Protein AF-G2E8F6-F1 (afdb_monomer_lite)

pLDDT: mean 78.53, std 18.37, range [36.53, 95.5]

Organism: NCBI:txid765913

Radius of gyration: 21.27 Å; chains: 1; bounding box: 42×50×66 Å

Sequence (101 aa):
NDSEGTREPQSAANDSDARFLDTDRRQCSDCLALEYDGQCAAARRRELPQHAPWFAPDPETPRRCIGYRPGPDDPDQRLGRERWPNLYRRLSSLTEMEAPR

Structure (mmCIF, N/CA/C/O backbone):
data_AF-G2E8F6-F1
#
_entry.id   AF-G2E8F6-F1
#
loop_
_atom_site.group_PDB
_atom_site.id
_atom_site.type_symbol
_atom_site.label_atom_id
_atom_site.label_alt_id
_atom_site.label_comp_id
_atom_site.label_asym_id
_atom_site.label_entity_id
_atom_site.label_seq_id
_atom_site.pdbx_PDB_ins_code
_atom_site.Cartn_x
_atom_site.Cartn_y
_atom_site.Cartn_z
_atom_site.occupancy
_atom_site.B_iso_or_equiv
_atom_site.auth_seq_id
_atom_site.auth_comp_id
_atom_site.auth_asym_id
_atom_site.auth_atom_id
_atom_site.pdbx_PDB_model_num
ATOM 1 N N . ASN A 1 1 ? 6.904 -38.166 53.388 1.00 40.94 1 ASN A N 1
ATOM 2 C CA . ASN A 1 1 ? 6.513 -39.223 52.440 1.00 40.94 1 ASN A CA 1
ATOM 3 C C . ASN A 1 1 ? 5.029 -39.125 52.198 1.00 40.94 1 ASN A C 1
ATOM 5 O O . ASN A 1 1 ? 4.304 -39.165 53.180 1.00 40.94 1 ASN A O 1
ATOM 9 N N . ASP A 1 2 ? 4.468 -38.990 51.009 1.00 36.53 2 ASP A N 1
ATOM 10 C CA . ASP A 1 2 ? 4.908 -38.813 49.614 1.00 36.53 2 ASP A CA 1
ATOM 11 C C . ASP A 1 2 ? 3.568 -38.544 48.868 1.00 36.53 2 ASP A C 1
ATOM 13 O O . ASP A 1 2 ? 2.544 -39.078 49.293 1.00 36.53 2 ASP A O 1
ATOM 17 N N . SER A 1 3 ? 3.448 -37.526 48.003 1.00 50.06 3 SER A N 1
ATOM 18 C CA . SER A 1 3 ? 3.375 -37.673 46.524 1.00 50.06 3 SER A CA 1
ATOM 19 C C . SER A 1 3 ? 2.193 -38.579 46.093 1.00 50.06 3 SER A C 1
ATOM 21 O O . SER A 1 3 ? 2.161 -39.738 46.473 1.00 50.06 3 SER A O 1
ATOM 23 N N . GLU A 1 4 ? 1.146 -38.185 45.353 1.00 49.47 4 GLU A N 1
ATOM 24 C CA . GLU A 1 4 ? 1.089 -37.544 44.025 1.00 49.47 4 GLU A CA 1
ATOM 25 C C . GLU A 1 4 ? -0.417 -37.376 43.651 1.00 49.47 4 GLU A C 1
ATOM 27 O O . GLU A 1 4 ? -1.235 -38.204 44.037 1.00 49.47 4 GLU A O 1
ATOM 32 N N . GLY A 1 5 ? -0.879 -36.256 43.074 1.00 47.34 5 GLY A N 1
ATOM 33 C CA . GLY A 1 5 ? -1.174 -36.134 41.630 1.00 47.34 5 GLY A CA 1
ATOM 34 C C . GLY A 1 5 ? -2.527 -36.763 41.231 1.00 47.34 5 GLY A C 1
ATOM 35 O O . GLY A 1 5 ? -2.686 -37.970 41.255 1.00 47.34 5 GLY A O 1
ATOM 36 N N . THR A 1 6 ? -3.547 -36.039 40.761 1.00 46.91 6 THR A N 1
ATOM 37 C CA . THR A 1 6 ? -3.524 -35.412 39.431 1.00 46.91 6 THR A CA 1
ATOM 38 C C . THR A 1 6 ? -4.740 -34.496 39.232 1.00 46.91 6 THR A C 1
ATOM 40 O O . THR A 1 6 ? -5.877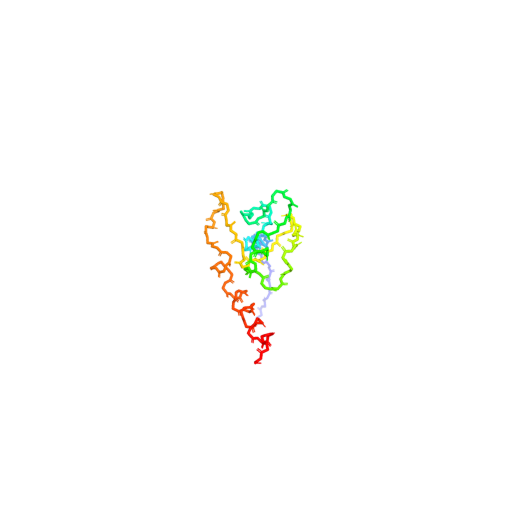 -34.948 39.176 1.00 46.91 6 THR A O 1
ATOM 43 N N . ARG A 1 7 ? -4.421 -33.201 39.132 1.00 50.59 7 ARG A N 1
ATOM 44 C CA . ARG A 1 7 ? -4.913 -32.158 38.213 1.00 50.59 7 ARG A CA 1
ATOM 45 C C . ARG A 1 7 ? -6.392 -32.165 37.792 1.00 50.59 7 ARG A C 1
ATOM 47 O O . ARG A 1 7 ? -6.843 -32.974 36.990 1.00 50.59 7 ARG A O 1
ATOM 54 N N . GLU A 1 8 ? -7.048 -31.112 38.271 1.00 47.19 8 GLU A N 1
ATOM 55 C CA . GLU A 1 8 ? -8.231 -30.426 37.747 1.00 47.19 8 GLU A CA 1
ATOM 56 C C . GLU A 1 8 ? -8.322 -30.433 36.208 1.00 47.19 8 GLU A C 1
ATOM 58 O O . GLU A 1 8 ? -7.284 -30.407 35.537 1.00 47.19 8 GLU A O 1
ATOM 63 N N . PRO A 1 9 ? -9.537 -30.409 35.624 1.00 45.66 9 PRO A N 1
ATOM 64 C CA . PRO A 1 9 ? -9.699 -30.255 34.186 1.00 45.66 9 PRO A CA 1
ATOM 65 C C . PRO A 1 9 ? -9.151 -28.883 33.787 1.00 45.66 9 PRO A C 1
ATOM 67 O O . PRO A 1 9 ? -9.811 -27.856 33.955 1.00 45.66 9 PRO A O 1
ATOM 70 N N . GLN A 1 10 ? -7.914 -28.865 33.287 1.00 49.22 10 GLN A N 1
ATOM 71 C CA . GLN A 1 10 ? -7.284 -27.687 32.707 1.00 49.22 10 GLN A CA 1
ATOM 72 C C . GLN A 1 10 ? -8.098 -27.290 31.480 1.00 49.22 10 GLN A C 1
ATOM 74 O O . GLN A 1 10 ? -7.921 -27.786 30.369 1.00 49.22 10 GLN A O 1
ATOM 79 N N . SER A 1 11 ? -9.066 -26.428 31.752 1.00 49.12 11 SER A N 1
ATOM 80 C CA . SER A 1 11 ? -9.982 -25.820 30.815 1.00 49.12 11 SER A CA 1
ATOM 81 C C . SER A 1 11 ? -9.161 -25.059 29.784 1.00 49.12 11 SER A C 1
ATOM 83 O O . SER A 1 11 ? -8.635 -24.000 30.095 1.00 49.12 11 SER A O 1
ATOM 85 N N . ALA A 1 12 ? -8.989 -25.668 28.608 1.00 51.25 12 ALA A N 1
ATOM 86 C CA . ALA A 1 12 ? -8.875 -25.079 27.270 1.00 51.25 12 ALA A CA 1
ATOM 87 C C . ALA A 1 12 ? -8.353 -23.629 27.144 1.00 51.25 12 ALA A C 1
ATOM 89 O O . ALA A 1 12 ? -8.851 -22.859 26.328 1.00 51.25 12 ALA A O 1
ATOM 90 N N . ALA A 1 13 ? -7.314 -23.246 27.880 1.00 50.34 13 ALA A N 1
ATOM 91 C CA . ALA A 1 13 ? -6.641 -21.961 27.718 1.00 50.34 13 ALA A CA 1
ATOM 92 C C . ALA A 1 13 ? -5.642 -22.007 26.545 1.00 50.34 13 ALA A C 1
ATOM 94 O O . ALA A 1 13 ? -4.534 -21.508 26.668 1.00 50.34 13 ALA A O 1
ATOM 95 N N . ASN A 1 14 ? -5.993 -22.662 25.431 1.00 55.91 14 ASN A N 1
ATOM 96 C CA . ASN A 1 14 ? -5.071 -22.921 24.319 1.00 55.91 14 ASN A CA 1
ATOM 97 C C . ASN A 1 14 ? -5.771 -22.821 22.952 1.00 55.91 14 ASN A C 1
ATOM 99 O O . ASN A 1 14 ? -5.843 -23.801 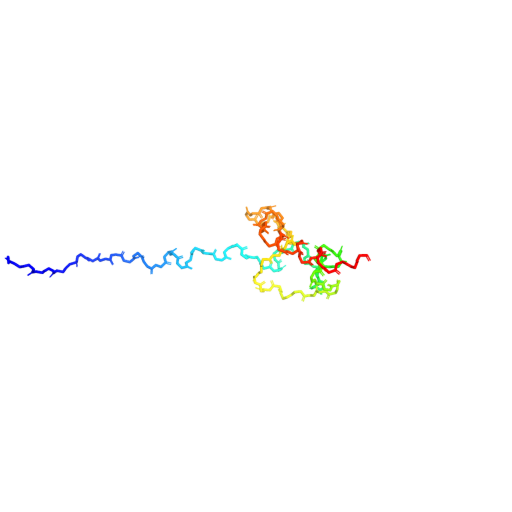22.218 1.00 55.91 14 ASN A O 1
ATOM 103 N N . ASP A 1 15 ? -6.290 -21.636 22.619 1.00 48.94 15 ASP A N 1
ATOM 104 C CA . ASP A 1 15 ? -6.737 -21.299 21.248 1.00 48.94 15 ASP A CA 1
ATOM 105 C C . ASP A 1 15 ? -6.817 -19.776 20.998 1.00 48.94 15 ASP A C 1
ATOM 107 O O . ASP A 1 15 ? -6.658 -19.300 19.875 1.00 48.94 15 ASP A O 1
ATOM 111 N N . SER A 1 16 ? -7.001 -18.979 22.054 1.00 53.66 16 SER A N 1
ATOM 112 C CA . SER A 1 16 ? -7.172 -17.523 21.942 1.00 53.66 16 SER A CA 1
ATOM 113 C C . SER A 1 16 ? -5.873 -16.740 21.717 1.00 53.66 16 SER A C 1
ATOM 115 O O . SER A 1 16 ? -5.945 -15.572 21.349 1.00 53.66 16 SER A O 1
ATOM 117 N N . ASP A 1 17 ? -4.702 -17.361 21.912 1.00 46.25 17 ASP A N 1
ATOM 118 C CA . ASP A 1 17 ? -3.402 -16.671 21.858 1.00 46.25 17 ASP A CA 1
ATOM 119 C C . ASP A 1 17 ? -2.714 -16.750 20.479 1.00 46.25 17 ASP A C 1
ATOM 121 O O . ASP A 1 17 ? -2.136 -15.781 19.994 1.00 46.25 17 ASP A O 1
ATOM 125 N N . ALA A 1 18 ? -2.889 -17.862 19.754 1.00 46.78 18 ALA A N 1
ATOM 126 C CA . ALA A 1 18 ? -2.403 -18.003 18.373 1.00 46.78 18 ALA A CA 1
ATOM 127 C C . ALA A 1 18 ? -3.161 -17.096 17.385 1.00 46.78 18 ALA A C 1
ATOM 129 O O . ALA A 1 18 ? -2.668 -16.767 16.305 1.00 46.78 18 ALA A O 1
ATOM 130 N N . ARG A 1 19 ? -4.362 -16.665 17.786 1.00 45.81 19 ARG A N 1
ATOM 131 C CA . ARG A 1 19 ? -5.136 -15.610 17.146 1.00 45.81 19 ARG A CA 1
ATOM 132 C C . ARG A 1 19 ? -4.967 -14.269 17.855 1.00 45.81 19 ARG A C 1
ATOM 134 O O . ARG A 1 19 ? -5.865 -13.464 17.712 1.00 45.81 19 ARG A O 1
ATOM 141 N N . PHE A 1 20 ? -3.836 -13.929 18.485 1.00 46.88 20 PHE A N 1
ATOM 142 C CA . PHE A 1 20 ? -3.383 -12.520 18.572 1.00 46.88 20 PHE A CA 1
ATOM 143 C C . PHE A 1 20 ? -2.815 -12.051 17.229 1.00 46.88 20 PHE A C 1
ATOM 145 O O . PHE A 1 20 ? -1.710 -11.535 17.097 1.00 46.88 20 PHE A O 1
ATOM 152 N N . LEU A 1 21 ? -3.662 -12.312 16.239 1.00 52.19 21 LEU A N 1
ATOM 153 C CA . LEU A 1 21 ? -3.883 -11.657 14.986 1.00 52.19 21 LEU A CA 1
ATOM 154 C C . LEU A 1 21 ? -2.666 -10.938 14.431 1.00 52.19 21 LEU A C 1
ATOM 156 O O . LEU A 1 21 ? -2.331 -9.804 14.758 1.00 52.19 21 LEU A O 1
ATOM 160 N N . ASP A 1 22 ? -2.187 -11.524 13.360 1.00 56.25 22 ASP A N 1
ATOM 161 C CA . ASP A 1 22 ? -1.657 -10.812 12.221 1.00 56.25 22 ASP A CA 1
ATOM 162 C C . ASP A 1 22 ? -2.642 -9.763 11.601 1.00 56.25 22 ASP A C 1
ATOM 164 O O . ASP A 1 22 ? -2.552 -9.399 10.433 1.00 56.25 22 ASP A O 1
ATOM 168 N N . THR A 1 23 ? -3.568 -9.192 12.384 1.00 64.81 23 THR A N 1
ATOM 169 C CA . THR A 1 23 ? -4.353 -7.992 12.047 1.00 64.81 23 THR A CA 1
ATOM 170 C C . THR A 1 23 ? -3.470 -6.798 11.756 1.00 64.81 23 THR A C 1
ATOM 172 O O . THR A 1 23 ? -3.937 -5.807 11.196 1.00 64.81 23 THR A O 1
ATOM 175 N N . ASP A 1 24 ? -2.203 -6.844 12.150 1.00 80.38 24 ASP A N 1
ATOM 176 C CA . ASP A 1 24 ? -1.262 -5.808 11.793 1.00 80.38 24 ASP A CA 1
ATOM 177 C C . ASP A 1 24 ? -0.939 -5.819 10.292 1.00 80.38 24 ASP A C 1
ATOM 179 O O . ASP A 1 24 ? -0.567 -4.774 9.788 1.00 80.38 24 ASP A O 1
ATOM 183 N N . ARG A 1 25 ? -1.137 -6.906 9.530 1.00 87.94 25 ARG A N 1
ATOM 184 C CA . ARG A 1 25 ? -1.045 -6.871 8.056 1.00 87.94 25 ARG A CA 1
ATOM 185 C C . ARG A 1 25 ? -2.363 -6.394 7.426 1.00 87.94 25 ARG A C 1
ATOM 187 O O . ARG A 1 25 ? -3.439 -6.543 8.001 1.00 87.94 25 ARG A O 1
ATOM 194 N N . ARG A 1 26 ? -2.273 -5.780 6.243 1.00 89.50 26 ARG A N 1
ATOM 195 C CA . ARG A 1 26 ? -3.426 -5.330 5.444 1.00 89.50 26 ARG A CA 1
ATOM 196 C C . ARG A 1 26 ? -3.308 -5.829 4.018 1.00 89.50 26 ARG A C 1
ATOM 198 O O . ARG A 1 26 ? -2.194 -5.924 3.497 1.00 89.50 26 ARG A O 1
ATOM 205 N N . GLN A 1 27 ? -4.441 -6.174 3.421 1.00 91.31 27 GLN A N 1
ATOM 206 C CA . GLN A 1 27 ? -4.492 -6.582 2.025 1.00 91.31 27 GLN A CA 1
ATOM 207 C C . GLN A 1 27 ? -4.311 -5.356 1.133 1.00 91.31 27 GLN A C 1
ATOM 209 O O . GLN A 1 27 ? -4.630 -4.226 1.517 1.00 91.31 27 GLN A O 1
ATOM 214 N N . CYS A 1 28 ? -3.755 -5.561 -0.058 1.00 92.12 28 CYS A N 1
ATOM 215 C CA . CYS A 1 28 ? -3.629 -4.471 -1.016 1.00 92.12 28 CYS A CA 1
ATOM 216 C C . CYS A 1 28 ? -4.995 -4.076 -1.590 1.00 92.12 28 CYS A C 1
ATOM 218 O O . CYS A 1 28 ? -5.159 -2.907 -1.926 1.00 92.12 28 CYS A O 1
ATOM 220 N N . SER A 1 29 ? -5.974 -4.987 -1.612 1.00 91.44 29 SER A N 1
ATOM 221 C CA . SER A 1 29 ? -7.376 -4.697 -1.947 1.00 91.44 29 SER A CA 1
ATOM 222 C C . SER A 1 29 ? -8.014 -3.628 -1.055 1.00 91.44 29 SER A C 1
ATOM 224 O O . SER A 1 29 ? -8.827 -2.846 -1.536 1.00 91.44 29 SER A O 1
ATOM 226 N N . ASP A 1 30 ? -7.619 -3.560 0.219 1.00 90.19 30 ASP A N 1
ATOM 227 C CA . ASP A 1 30 ? -8.170 -2.613 1.202 1.00 90.19 30 ASP A CA 1
ATOM 228 C C . ASP A 1 30 ? -7.464 -1.244 1.157 1.00 90.19 30 ASP A C 1
ATOM 230 O O . ASP A 1 30 ? -7.830 -0.298 1.859 1.00 90.19 30 ASP A O 1
ATOM 234 N N . CYS A 1 31 ? -6.410 -1.127 0.344 1.00 93.25 31 CYS A N 1
ATOM 235 C CA . CYS A 1 31 ? -5.571 0.056 0.263 1.00 93.25 31 CYS A CA 1
ATOM 236 C C . CYS A 1 31 ? -6.098 1.038 -0.787 1.00 93.25 31 CYS A C 1
ATOM 238 O O . CYS A 1 31 ? -6.104 0.737 -1.978 1.00 93.25 31 CYS A O 1
ATOM 240 N N . LEU A 1 32 ? -6.366 2.285 -0.394 1.00 94.00 32 LEU A N 1
ATOM 241 C CA . LEU A 1 32 ? -6.744 3.356 -1.332 1.00 94.00 32 LEU A CA 1
ATOM 242 C C . LEU A 1 32 ? -5.618 3.778 -2.293 1.00 94.00 32 LEU A C 1
ATOM 244 O O . LEU A 1 32 ? -5.822 4.628 -3.158 1.00 94.00 32 LEU A O 1
ATOM 248 N N . ALA A 1 33 ? -4.404 3.250 -2.117 1.00 93.19 33 ALA A N 1
ATOM 249 C CA . ALA A 1 33 ? -3.309 3.441 -3.063 1.00 93.19 33 ALA A CA 1
ATOM 250 C C . ALA A 1 33 ? -3.238 2.338 -4.133 1.00 93.19 33 ALA A C 1
ATOM 252 O O . ALA A 1 33 ? -2.378 2.437 -5.008 1.00 93.19 33 ALA A O 1
ATOM 253 N N . LEU A 1 34 ? -4.073 1.295 -4.059 1.00 94.00 34 LEU A N 1
ATOM 254 C CA . LEU A 1 34 ? -4.241 0.337 -5.148 1.00 94.00 34 LEU A CA 1
ATOM 255 C C . LEU A 1 34 ? -5.166 0.948 -6.201 1.00 94.00 34 LEU A C 1
ATOM 257 O O . LEU A 1 34 ? -6.275 1.382 -5.895 1.00 94.00 34 LEU A O 1
ATOM 261 N N . GLU A 1 35 ? -4.696 1.010 -7.438 1.00 93.06 35 GLU A N 1
ATOM 262 C CA . GLU A 1 35 ? -5.486 1.512 -8.554 1.00 93.06 35 GLU A CA 1
ATOM 263 C C . GLU A 1 35 ? -6.255 0.390 -9.252 1.00 93.06 35 GLU A C 1
ATOM 265 O O . GLU A 1 35 ? -5.965 -0.794 -9.089 1.00 93.06 35 GLU A O 1
ATOM 270 N N . TYR A 1 36 ? -7.255 0.775 -10.048 1.00 90.44 36 TYR A N 1
ATOM 271 C CA . TYR A 1 36 ? -8.123 -0.166 -10.762 1.00 90.44 36 TYR A CA 1
ATOM 272 C C . TYR A 1 36 ? -7.362 -1.077 -11.741 1.00 90.44 36 TYR A C 1
ATOM 274 O O . TYR A 1 36 ? -7.792 -2.191 -12.019 1.00 90.44 36 TYR A O 1
ATOM 282 N N . ASP A 1 37 ? -6.217 -0.620 -12.247 1.00 91.69 37 ASP A N 1
ATOM 283 C CA . ASP A 1 37 ? -5.321 -1.384 -13.120 1.00 91.69 37 ASP A CA 1
ATOM 284 C C . ASP A 1 37 ? -4.389 -2.347 -12.353 1.00 91.69 37 ASP A C 1
ATOM 286 O O . ASP A 1 37 ? -3.527 -2.987 -12.957 1.00 91.69 37 ASP A O 1
ATOM 290 N N . GLY A 1 38 ? -4.544 -2.448 -11.028 1.00 91.69 38 GLY A N 1
ATOM 291 C CA . GLY A 1 38 ? -3.730 -3.282 -10.147 1.00 91.69 38 GLY A CA 1
ATOM 292 C C . GLY A 1 38 ? -2.380 -2.667 -9.773 1.00 91.69 38 GLY A C 1
ATOM 293 O O . GLY A 1 38 ? -1.617 -3.287 -9.031 1.00 91.69 38 GLY A O 1
ATOM 294 N N . GLN A 1 39 ? -2.057 -1.461 -10.249 1.00 94.62 39 GLN A N 1
ATOM 295 C CA . GLN A 1 39 ? -0.798 -0.800 -9.917 1.00 94.62 39 GLN A CA 1
ATOM 296 C C . GLN A 1 39 ? -0.884 -0.066 -8.578 1.00 94.62 39 GLN A C 1
ATOM 298 O O . GLN A 1 39 ? -1.920 0.457 -8.166 1.00 94.62 39 GLN A O 1
ATOM 303 N N . CYS A 1 40 ? 0.244 -0.003 -7.872 1.00 95.50 40 CYS A N 1
ATOM 304 C CA . CYS A 1 40 ? 0.341 0.761 -6.637 1.00 95.50 40 CYS A CA 1
ATOM 305 C C . CYS A 1 40 ? 0.682 2.230 -6.931 1.00 95.50 40 CYS A C 1
ATOM 307 O O . CYS A 1 40 ? 1.819 2.563 -7.277 1.00 95.50 40 CYS A O 1
ATOM 309 N N . ALA A 1 41 ? -0.262 3.140 -6.684 1.00 94.50 41 ALA A N 1
ATOM 310 C CA . ALA A 1 41 ? -0.054 4.580 -6.823 1.00 94.50 41 ALA A CA 1
ATOM 311 C C . ALA A 1 41 ? 1.076 5.107 -5.922 1.00 94.50 41 ALA A C 1
ATOM 313 O O . ALA A 1 41 ? 1.801 6.016 -6.324 1.00 94.50 41 ALA A O 1
ATOM 314 N N . ALA A 1 42 ? 1.264 4.538 -4.724 1.00 92.94 42 ALA A N 1
ATOM 315 C CA . ALA A 1 42 ? 2.354 4.927 -3.823 1.00 92.94 42 ALA A CA 1
ATOM 316 C C . ALA A 1 42 ? 3.732 4.566 -4.409 1.00 92.94 42 ALA A C 1
ATOM 318 O O . ALA A 1 42 ? 4.664 5.369 -4.352 1.00 92.94 42 ALA A O 1
ATOM 319 N N . ALA A 1 43 ? 3.854 3.397 -5.046 1.00 92.88 43 ALA A N 1
ATOM 320 C CA . ALA A 1 43 ? 5.069 3.022 -5.766 1.00 92.88 43 ALA A CA 1
ATOM 321 C C . ALA A 1 43 ? 5.289 3.921 -6.992 1.00 92.88 43 ALA A C 1
ATOM 323 O O . ALA A 1 43 ? 6.388 4.445 -7.186 1.00 92.88 43 ALA A O 1
ATOM 324 N N . ARG A 1 44 ? 4.227 4.199 -7.761 1.00 92.50 44 ARG A N 1
ATOM 325 C CA . ARG A 1 44 ? 4.284 5.086 -8.932 1.00 92.50 44 ARG A CA 1
ATOM 326 C C . ARG A 1 44 ? 4.711 6.512 -8.584 1.00 92.50 44 ARG A C 1
ATOM 328 O O . ARG A 1 44 ? 5.484 7.118 -9.319 1.00 92.50 44 ARG A O 1
ATOM 335 N N . ARG A 1 45 ? 4.268 7.027 -7.434 1.00 91.56 45 ARG A N 1
ATOM 336 C CA . ARG A 1 45 ? 4.665 8.334 -6.875 1.00 91.56 45 ARG A CA 1
ATOM 337 C C . ARG A 1 45 ? 6.039 8.332 -6.204 1.00 91.56 45 ARG A C 1
ATOM 339 O O . ARG A 1 45 ? 6.441 9.363 -5.676 1.00 91.56 45 ARG A O 1
ATOM 346 N N . ARG A 1 46 ? 6.760 7.203 -6.218 1.00 89.06 46 ARG A N 1
ATOM 347 C CA . ARG A 1 46 ? 8.065 7.025 -5.557 1.00 89.06 46 ARG A CA 1
ATOM 348 C C . ARG A 1 46 ? 8.013 7.214 -4.033 1.00 89.06 46 ARG A C 1
ATOM 350 O O . ARG A 1 46 ? 9.042 7.447 -3.412 1.00 89.06 46 ARG A O 1
ATOM 357 N N . GLU A 1 47 ? 6.840 7.041 -3.421 1.00 88.44 47 GLU A N 1
ATOM 358 C CA . GLU A 1 47 ? 6.679 6.992 -1.956 1.00 88.44 47 GLU A CA 1
ATOM 359 C C . GLU A 1 47 ? 7.229 5.667 -1.380 1.00 88.44 47 GLU A C 1
ATOM 361 O O . GLU A 1 47 ? 7.507 5.565 -0.187 1.00 88.44 47 GLU A O 1
ATOM 366 N N . LEU A 1 48 ? 7.398 4.649 -2.237 1.00 87.94 48 LEU A N 1
ATOM 367 C CA . LEU A 1 48 ? 7.964 3.335 -1.921 1.00 87.94 48 LEU A CA 1
ATOM 368 C C . LEU A 1 48 ? 9.252 3.100 -2.728 1.00 87.94 48 LEU A C 1
ATOM 370 O O . LEU A 1 48 ? 9.205 2.440 -3.767 1.00 87.94 48 LEU A O 1
ATOM 374 N N . PRO A 1 49 ? 10.400 3.639 -2.291 1.00 83.12 49 PRO A N 1
ATOM 375 C CA . PRO A 1 49 ? 11.655 3.575 -3.046 1.00 83.12 49 PRO A CA 1
ATOM 376 C C . PRO A 1 49 ? 12.162 2.145 -3.289 1.00 83.12 49 PRO A C 1
ATOM 378 O O . PRO A 1 49 ? 12.829 1.899 -4.289 1.00 83.12 49 PRO A O 1
ATOM 381 N N . GLN A 1 50 ? 11.784 1.192 -2.436 1.00 84.69 50 GLN A N 1
ATOM 382 C CA . GLN A 1 50 ? 12.094 -0.231 -2.583 1.00 84.69 50 GLN A CA 1
ATOM 383 C C . GLN A 1 50 ? 11.301 -0.944 -3.698 1.00 84.69 50 GLN A C 1
ATOM 385 O O . GLN A 1 50 ? 11.550 -2.115 -3.982 1.00 84.69 50 GLN A O 1
ATOM 390 N N . HIS A 1 51 ? 10.316 -0.277 -4.304 1.00 89.25 51 HIS A N 1
ATOM 391 C CA . HIS A 1 51 ? 9.485 -0.830 -5.370 1.00 89.25 51 HIS A CA 1
ATOM 392 C C . HIS A 1 51 ? 9.628 -0.017 -6.663 1.00 89.25 51 HIS A C 1
ATOM 394 O O . HIS A 1 51 ? 9.848 1.196 -6.658 1.00 89.25 51 HIS A O 1
ATOM 400 N N . ALA A 1 52 ? 9.494 -0.698 -7.803 1.00 90.44 52 ALA A N 1
ATOM 401 C CA . ALA A 1 52 ? 9.478 -0.040 -9.104 1.00 90.44 52 ALA A CA 1
ATOM 402 C C . ALA A 1 52 ? 8.203 0.817 -9.278 1.00 90.44 52 ALA A C 1
ATOM 404 O O . ALA A 1 52 ? 7.166 0.486 -8.702 1.00 90.44 52 ALA A O 1
ATOM 405 N N . PRO A 1 53 ? 8.223 1.878 -10.106 1.00 91.00 53 PRO A N 1
ATOM 406 C CA . PRO A 1 53 ? 7.041 2.715 -10.349 1.00 91.00 53 PRO A CA 1
ATOM 407 C C . PRO A 1 53 ? 5.832 1.966 -10.934 1.00 91.00 53 PRO A C 1
ATOM 409 O O . PRO A 1 53 ? 4.703 2.399 -10.743 1.00 91.00 53 PRO A O 1
ATOM 412 N N . TRP A 1 54 ? 6.072 0.853 -11.631 1.00 92.00 54 TRP A N 1
ATOM 413 C CA . TRP A 1 54 ? 5.066 -0.043 -12.225 1.00 92.00 54 TRP A CA 1
ATOM 414 C C . TRP A 1 54 ? 4.774 -1.272 -11.347 1.00 92.00 54 TRP A C 1
ATOM 416 O O . TRP A 1 54 ? 4.381 -2.330 -11.832 1.00 92.00 54 TRP A O 1
ATOM 426 N N . PHE A 1 55 ? 5.052 -1.184 -10.045 1.00 92.81 55 PHE A N 1
ATOM 427 C CA . PHE A 1 55 ? 4.818 -2.287 -9.121 1.00 92.81 55 PHE A CA 1
ATOM 428 C C . PHE A 1 55 ? 3.316 -2.567 -8.968 1.00 92.81 55 PHE A C 1
ATOM 430 O O . PHE A 1 55 ? 2.564 -1.717 -8.485 1.00 92.81 55 PHE A O 1
ATOM 437 N N . ALA A 1 56 ? 2.913 -3.783 -9.339 1.00 94.44 56 ALA A N 1
ATOM 438 C CA . ALA A 1 56 ? 1.570 -4.317 -9.156 1.00 94.44 56 ALA A CA 1
ATOM 439 C C . ALA A 1 56 ? 1.595 -5.380 -8.040 1.00 94.44 56 ALA A C 1
ATOM 441 O O . ALA A 1 56 ? 2.131 -6.473 -8.253 1.00 94.44 56 ALA A O 1
ATOM 442 N N . PRO A 1 57 ? 1.124 -5.062 -6.820 1.00 92.12 57 PRO A N 1
ATOM 443 C CA . PRO A 1 57 ? 1.034 -6.043 -5.750 1.00 92.12 57 PRO A CA 1
ATOM 444 C C . PRO A 1 57 ? -0.112 -7.030 -5.995 1.00 92.12 57 PRO A C 1
ATOM 446 O O . PRO A 1 57 ? -1.124 -6.691 -6.600 1.00 92.12 57 PRO A O 1
ATOM 449 N N . ASP A 1 58 ? 0.025 -8.234 -5.444 1.00 93.06 58 ASP A N 1
ATOM 450 C CA . ASP A 1 58 ? -1.103 -9.150 -5.286 1.00 93.06 58 ASP A CA 1
ATOM 451 C C . ASP A 1 58 ? -2.123 -8.533 -4.299 1.00 93.06 58 ASP A C 1
ATOM 453 O O . ASP A 1 58 ? -1.728 -8.188 -3.175 1.00 93.06 58 ASP A O 1
ATOM 457 N N . PRO A 1 59 ? -3.397 -8.348 -4.703 1.00 90.12 59 PRO A N 1
ATOM 458 C CA . PRO A 1 59 ? -4.415 -7.685 -3.894 1.00 90.12 59 PRO A CA 1
ATOM 459 C C . PRO A 1 59 ? -4.774 -8.459 -2.623 1.00 90.12 59 PRO A C 1
ATOM 461 O O . PRO A 1 59 ? -5.005 -7.821 -1.599 1.00 90.12 59 PRO A O 1
ATOM 464 N N . GLU A 1 60 ? -4.771 -9.791 -2.664 1.00 89.19 60 GLU A N 1
ATOM 465 C CA . GLU A 1 60 ? -5.229 -10.650 -1.564 1.00 89.19 60 GLU A CA 1
ATOM 466 C C . GLU A 1 60 ? -4.110 -10.959 -0.566 1.00 89.19 60 GLU A C 1
ATOM 468 O O . GLU A 1 60 ? -4.361 -11.384 0.561 1.00 89.19 60 GLU A O 1
ATOM 473 N N . THR A 1 61 ? -2.851 -10.727 -0.948 1.00 87.12 61 THR A N 1
ATOM 474 C CA . THR A 1 61 ? -1.715 -10.961 -0.055 1.00 87.12 61 THR A CA 1
ATOM 475 C C . THR A 1 61 ? -1.678 -9.901 1.058 1.00 87.12 61 THR A C 1
ATOM 477 O O . THR A 1 61 ? -1.419 -8.727 0.777 1.00 87.12 61 THR A O 1
ATOM 480 N N . PRO A 1 62 ? -1.829 -10.276 2.344 1.00 89.50 62 PRO A N 1
ATOM 481 C CA . PRO A 1 62 ? -1.717 -9.334 3.449 1.00 89.50 62 PRO A CA 1
ATOM 482 C C . PRO A 1 62 ? -0.247 -8.959 3.690 1.00 89.50 62 PRO A C 1
ATOM 484 O O . PRO A 1 62 ? 0.630 -9.820 3.825 1.00 89.50 62 PRO A O 1
ATOM 487 N N . ARG A 1 63 ? 0.055 -7.656 3.757 1.00 89.44 63 ARG A N 1
ATOM 488 C CA . ARG A 1 63 ? 1.424 -7.127 3.920 1.00 89.44 63 ARG A CA 1
ATOM 489 C C . ARG A 1 63 ? 1.467 -5.958 4.902 1.00 89.44 63 ARG A C 1
ATOM 491 O O . ARG A 1 63 ? 0.460 -5.320 5.195 1.00 89.44 63 ARG A O 1
ATOM 498 N N . ARG A 1 64 ? 2.671 -5.659 5.397 1.00 91.62 64 ARG A N 1
ATOM 499 C CA . ARG A 1 64 ? 2.983 -4.380 6.051 1.00 91.62 64 ARG A CA 1
ATOM 500 C C . ARG A 1 64 ? 3.563 -3.448 4.993 1.00 91.62 64 ARG A C 1
ATOM 502 O O . ARG A 1 64 ? 4.553 -3.811 4.360 1.00 91.62 64 ARG A O 1
ATOM 509 N N . CYS A 1 65 ? 2.962 -2.282 4.777 1.00 91.81 65 CYS A N 1
ATOM 510 C CA . CYS A 1 65 ? 3.352 -1.380 3.692 1.00 91.81 65 CYS A CA 1
ATOM 511 C C . CYS A 1 65 ? 3.354 0.077 4.156 1.00 91.81 65 CYS A C 1
ATOM 513 O O . CYS A 1 65 ? 2.309 0.626 4.468 1.00 91.81 65 CYS A O 1
ATOM 515 N N . ILE A 1 66 ? 4.496 0.765 4.136 1.00 92.31 66 ILE A N 1
ATOM 516 C CA . ILE A 1 66 ? 4.567 2.167 4.600 1.00 92.31 66 ILE A CA 1
ATOM 517 C C . ILE A 1 66 ? 3.706 3.141 3.773 1.00 92.31 66 ILE A C 1
ATOM 519 O O . ILE A 1 66 ? 3.340 4.202 4.272 1.00 92.31 66 ILE A O 1
ATOM 523 N N . GLY A 1 67 ? 3.358 2.758 2.540 1.00 92.25 67 GLY A N 1
ATOM 524 C CA . GLY A 1 67 ? 2.491 3.502 1.624 1.00 92.25 67 GLY A CA 1
ATOM 525 C C . GLY A 1 67 ? 1.016 3.105 1.702 1.00 92.25 67 GLY A C 1
ATOM 526 O O . GLY A 1 67 ? 0.226 3.579 0.890 1.00 92.25 67 GLY A O 1
ATOM 527 N N . TYR A 1 68 ? 0.638 2.231 2.643 1.00 93.94 68 TYR A N 1
ATOM 528 C CA . TYR A 1 68 ? -0.759 1.867 2.863 1.00 93.94 68 TYR A CA 1
ATOM 529 C C . TYR A 1 68 ? -1.591 3.104 3.197 1.00 93.94 68 TYR A C 1
ATOM 531 O O . TYR A 1 68 ? -1.208 3.912 4.053 1.00 93.94 68 TYR A O 1
ATOM 539 N N . ARG A 1 69 ? -2.736 3.222 2.526 1.00 94.00 69 ARG A N 1
ATOM 540 C CA . ARG A 1 69 ? -3.741 4.249 2.780 1.00 94.00 69 ARG A CA 1
ATOM 541 C C . ARG A 1 69 ? -5.040 3.545 3.171 1.00 94.00 69 ARG A C 1
ATOM 543 O O . ARG A 1 69 ? -5.575 2.837 2.319 1.00 94.00 69 ARG A O 1
ATOM 550 N N . PRO A 1 70 ? -5.511 3.706 4.416 1.00 92.69 70 PRO A N 1
ATOM 551 C CA . PRO A 1 70 ? -6.714 3.033 4.880 1.00 92.69 70 PRO A CA 1
ATOM 552 C C . PRO A 1 70 ? -7.941 3.540 4.122 1.00 92.69 70 PRO A C 1
ATOM 554 O O . PRO A 1 70 ? -8.053 4.735 3.841 1.00 92.69 70 PRO A O 1
ATOM 557 N N . GLY A 1 71 ? -8.843 2.618 3.786 1.00 89.25 71 GLY A N 1
ATOM 558 C CA . GLY A 1 71 ? -10.188 2.938 3.318 1.00 89.25 71 GLY A CA 1
ATOM 559 C C . GLY A 1 71 ? -11.076 3.493 4.438 1.00 89.25 71 GLY A C 1
ATOM 560 O O . GLY A 1 71 ? -10.714 3.396 5.612 1.00 89.25 71 GLY A O 1
ATOM 561 N N . PRO A 1 72 ? -12.258 4.043 4.108 1.00 87.94 72 PRO A N 1
ATOM 562 C CA . PRO A 1 72 ? -13.211 4.536 5.108 1.00 87.94 72 PRO A CA 1
ATOM 563 C C . PRO A 1 72 ? -13.691 3.440 6.074 1.00 87.94 72 PRO A C 1
ATOM 565 O O . PRO A 1 72 ? -14.059 3.746 7.204 1.00 87.94 72 PRO A O 1
ATOM 568 N N . ASP A 1 73 ? -13.640 2.177 5.645 1.00 84.81 73 ASP A N 1
ATOM 569 C CA . ASP A 1 73 ? -14.065 1.015 6.427 1.00 84.81 73 ASP A CA 1
ATOM 570 C C . ASP A 1 73 ? -12.938 0.398 7.283 1.00 84.81 73 ASP A C 1
ATOM 572 O O . ASP A 1 73 ? -13.192 -0.527 8.056 1.00 84.81 73 ASP A O 1
ATOM 576 N N . ASP A 1 74 ? -11.687 0.879 7.181 1.00 84.88 74 ASP A N 1
ATOM 577 C CA . ASP A 1 74 ? -10.600 0.375 8.033 1.00 84.88 74 ASP A CA 1
ATOM 578 C C . ASP A 1 74 ? -10.788 0.897 9.471 1.00 84.88 74 ASP A C 1
ATOM 580 O O . ASP A 1 74 ? -10.838 2.114 9.683 1.00 84.88 74 ASP A O 1
ATOM 584 N N . PRO A 1 75 ? -10.850 0.027 10.496 1.00 85.81 75 PRO A N 1
ATOM 585 C CA . PRO A 1 75 ? -10.941 0.476 11.886 1.00 85.81 75 PRO A CA 1
ATOM 586 C C . PRO A 1 75 ? -9.706 1.274 12.338 1.00 85.81 75 PRO A C 1
ATOM 588 O O . PRO A 1 75 ? -9.772 2.007 13.323 1.00 85.81 75 PRO A O 1
ATOM 591 N N . ASP A 1 76 ? -8.576 1.130 11.642 1.00 87.50 76 ASP A N 1
ATOM 592 C CA . ASP A 1 76 ? -7.337 1.855 11.888 1.00 87.50 76 ASP A CA 1
ATOM 593 C C . ASP A 1 76 ? -7.057 2.834 10.739 1.00 87.50 76 ASP A C 1
ATOM 595 O O . ASP A 1 76 ? -6.503 2.481 9.700 1.00 87.50 76 ASP A O 1
ATOM 599 N N . GLN A 1 77 ? -7.415 4.100 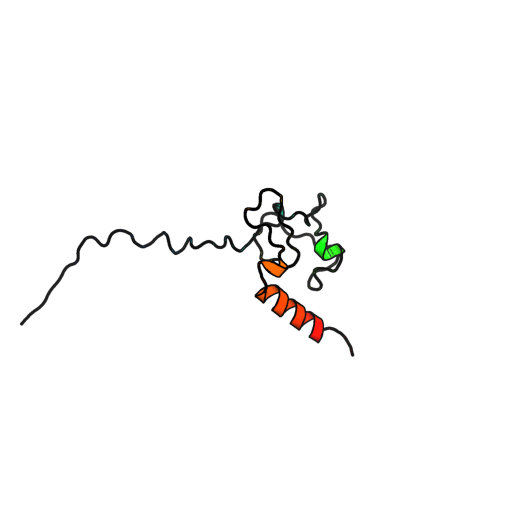10.953 1.00 91.00 77 GLN A N 1
ATOM 600 C CA . GLN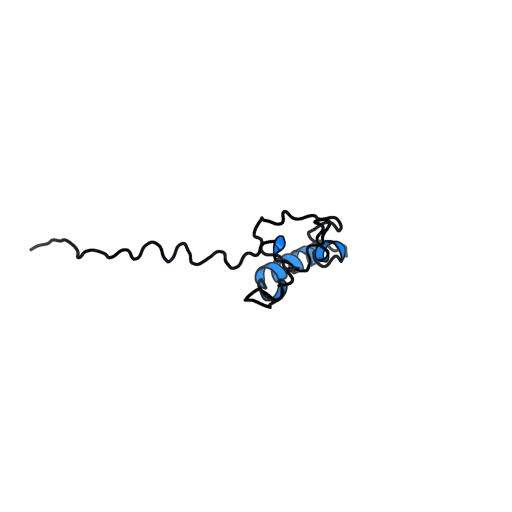 A 1 77 ? -7.241 5.183 9.979 1.00 91.00 77 GLN A CA 1
ATOM 601 C C . GLN A 1 77 ? -5.799 5.721 9.894 1.00 91.00 77 GLN A C 1
ATOM 603 O O . GLN A 1 77 ? -5.539 6.710 9.205 1.00 91.00 77 GLN A O 1
ATOM 608 N N . ARG A 1 78 ? -4.833 5.097 10.581 1.00 91.88 78 ARG A N 1
ATOM 609 C CA . ARG A 1 78 ? -3.422 5.497 10.497 1.00 91.88 78 ARG A CA 1
ATOM 610 C C . ARG A 1 78 ? -2.823 5.098 9.155 1.00 91.88 78 ARG A C 1
ATOM 612 O O . ARG A 1 78 ? -3.019 3.986 8.663 1.00 91.88 78 ARG A O 1
ATOM 619 N N . LEU A 1 79 ? -2.004 5.980 8.588 1.00 91.56 79 LEU A N 1
ATOM 620 C CA . LEU A 1 79 ? -1.258 5.666 7.372 1.00 91.56 79 LEU A CA 1
ATOM 621 C C . LEU A 1 79 ? -0.197 4.603 7.656 1.00 91.56 79 LEU A C 1
ATOM 623 O O . LEU A 1 79 ? 0.278 4.453 8.784 1.00 91.56 79 LEU A O 1
ATOM 627 N N . GLY A 1 80 ? 0.249 3.903 6.613 1.00 91.56 80 GLY A N 1
ATOM 628 C CA . GLY A 1 80 ? 1.211 2.813 6.764 1.00 91.56 80 GLY A CA 1
ATOM 629 C C . GLY A 1 80 ? 2.482 3.191 7.536 1.00 91.56 80 GLY 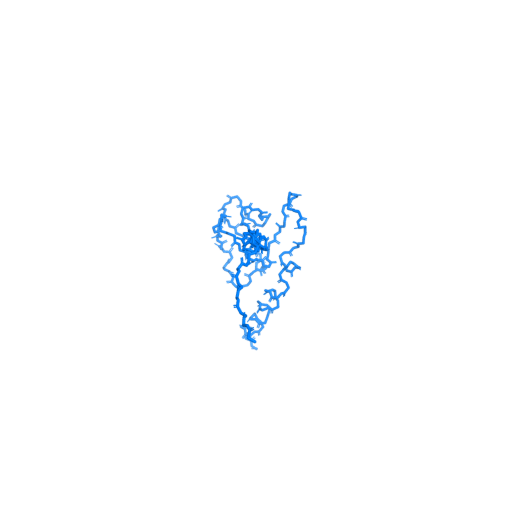A C 1
ATOM 630 O O . GLY A 1 80 ? 2.938 2.437 8.393 1.00 91.56 80 GLY A O 1
ATOM 631 N N . ARG A 1 81 ? 3.037 4.386 7.308 1.00 90.50 81 ARG A N 1
ATOM 632 C CA . ARG A 1 81 ? 4.216 4.878 8.050 1.00 90.50 81 ARG A CA 1
ATOM 633 C C . ARG A 1 81 ? 3.973 5.054 9.557 1.00 90.50 81 ARG A C 1
ATOM 635 O O . ARG A 1 81 ? 4.894 4.866 10.344 1.00 90.50 81 ARG A O 1
ATOM 642 N N . GLU A 1 82 ? 2.753 5.416 9.949 1.00 91.69 82 GLU A N 1
ATOM 643 C CA . GLU A 1 82 ? 2.355 5.649 11.345 1.00 91.69 82 GLU A CA 1
ATOM 644 C C . GLU A 1 82 ? 1.992 4.334 12.033 1.00 91.69 82 GLU A C 1
ATOM 646 O O . GLU A 1 82 ? 2.244 4.146 13.222 1.00 91.69 82 GLU A O 1
ATOM 651 N N . ARG A 1 83 ? 1.428 3.406 11.258 1.00 90.56 83 ARG A N 1
ATOM 652 C CA . ARG A 1 83 ? 1.050 2.071 11.704 1.00 90.56 83 ARG A CA 1
ATOM 653 C C . ARG A 1 83 ? 2.261 1.163 11.898 1.00 90.56 83 ARG A C 1
ATOM 655 O O . ARG A 1 83 ? 2.349 0.467 12.905 1.00 90.56 83 ARG A O 1
ATOM 662 N N . TRP A 1 84 ? 3.237 1.234 10.989 1.00 91.19 84 TRP A N 1
ATOM 663 C CA . TRP A 1 84 ? 4.464 0.432 11.021 1.00 91.19 84 TRP A CA 1
ATOM 664 C C . TRP A 1 84 ? 5.729 1.303 11.127 1.00 91.19 84 TRP A C 1
ATOM 666 O O . TRP A 1 84 ? 6.560 1.308 10.210 1.00 91.19 84 TRP A O 1
ATOM 676 N N . PRO A 1 85 ? 5.950 1.999 12.258 1.00 89.81 85 PRO A N 1
ATOM 677 C CA . PRO A 1 85 ? 7.078 2.921 12.408 1.00 89.81 85 PRO A CA 1
ATOM 678 C C . PRO A 1 85 ? 8.440 2.218 12.308 1.00 89.81 85 PRO A C 1
ATOM 680 O O . PRO A 1 85 ? 9.398 2.784 11.784 1.00 89.81 85 PRO A O 1
ATOM 683 N N . ASN A 1 86 ? 8.534 0.958 12.749 1.00 89.56 86 ASN A N 1
ATOM 684 C CA . ASN A 1 86 ? 9.758 0.160 12.626 1.00 89.56 86 ASN A CA 1
ATOM 685 C C . ASN A 1 86 ? 10.070 -0.216 11.168 1.00 89.56 86 ASN A C 1
ATOM 687 O O . ASN A 1 86 ? 11.239 -0.260 10.785 1.00 89.56 86 ASN A O 1
ATOM 691 N N . LEU A 1 87 ? 9.038 -0.460 10.348 1.00 89.25 87 LEU A N 1
ATOM 692 C CA . LEU A 1 87 ? 9.206 -0.711 8.915 1.00 89.25 87 LEU A CA 1
ATOM 693 C C . LEU A 1 87 ? 9.654 0.566 8.203 1.00 89.25 87 LEU A C 1
ATOM 695 O O . LEU A 1 87 ? 10.600 0.517 7.423 1.00 89.25 87 LEU A O 1
ATOM 699 N N . TYR A 1 88 ? 9.020 1.700 8.516 1.00 89.50 88 TYR A N 1
ATOM 700 C CA . TYR A 1 88 ? 9.411 3.003 7.984 1.00 89.50 88 TYR A CA 1
ATOM 701 C C . TYR A 1 88 ? 10.863 3.332 8.320 1.00 89.50 88 TYR A C 1
ATOM 703 O O . TYR A 1 88 ? 11.648 3.559 7.409 1.00 89.50 88 TYR A O 1
ATOM 711 N N . ARG A 1 89 ? 11.261 3.222 9.595 1.00 88.88 89 ARG A N 1
ATOM 712 C CA . ARG A 1 89 ? 12.648 3.451 10.021 1.00 88.88 89 ARG A CA 1
ATOM 713 C C . ARG A 1 89 ? 13.638 2.573 9.258 1.00 88.88 89 ARG A C 1
ATOM 715 O O . ARG A 1 89 ? 14.638 3.080 8.769 1.00 88.88 89 ARG A O 1
ATOM 722 N N . ARG A 1 90 ? 13.352 1.272 9.128 1.00 88.25 90 ARG A N 1
ATOM 723 C CA . ARG A 1 90 ? 14.223 0.341 8.398 1.00 88.25 90 ARG A CA 1
ATOM 724 C C . ARG A 1 90 ? 14.356 0.731 6.924 1.00 88.25 90 ARG A C 1
ATOM 726 O O . ARG A 1 90 ? 15.464 0.712 6.407 1.00 88.25 90 ARG A O 1
ATOM 733 N N . LEU A 1 91 ? 13.253 1.072 6.260 1.00 85.06 91 LEU A N 1
ATOM 734 C CA . LEU A 1 91 ? 13.265 1.460 4.848 1.00 85.06 91 LEU A CA 1
ATOM 735 C C . LEU A 1 91 ? 13.964 2.806 4.626 1.00 85.06 91 LEU A C 1
ATOM 737 O O . LEU A 1 91 ? 14.756 2.909 3.697 1.00 85.06 91 LEU A O 1
ATOM 741 N N . SER A 1 92 ? 13.749 3.790 5.504 1.00 83.19 92 SER A N 1
ATOM 742 C CA . SER A 1 92 ? 14.472 5.067 5.472 1.00 83.19 92 SER A CA 1
ATOM 743 C C . SER A 1 92 ? 15.983 4.860 5.601 1.00 83.19 92 SER A C 1
ATOM 745 O O . SER A 1 92 ? 16.745 5.391 4.798 1.00 83.19 92 SER A O 1
ATOM 747 N N . SER A 1 93 ? 16.425 4.010 6.534 1.00 82.19 93 SER A N 1
ATOM 748 C CA . SER A 1 93 ? 17.851 3.701 6.683 1.00 82.19 93 SER A CA 1
ATOM 749 C C . SER A 1 93 ? 18.449 2.990 5.463 1.00 82.19 93 SER A C 1
ATOM 751 O O . SER A 1 93 ? 19.614 3.206 5.155 1.00 82.19 93 SER A O 1
ATOM 753 N N . LEU A 1 94 ? 17.679 2.158 4.751 1.00 77.06 94 LEU A N 1
ATOM 754 C CA . LEU A 1 94 ? 18.142 1.513 3.513 1.00 77.06 94 LEU A CA 1
ATOM 755 C C . LEU A 1 94 ? 18.304 2.532 2.381 1.00 77.06 94 LEU A C 1
ATOM 757 O O . LEU A 1 94 ? 19.329 2.551 1.706 1.00 77.06 94 LEU A O 1
ATOM 761 N N . THR A 1 95 ? 17.346 3.449 2.236 1.00 70.25 95 THR A N 1
ATOM 762 C CA . THR A 1 95 ? 17.417 4.495 1.209 1.00 70.25 95 THR A CA 1
ATOM 763 C C . THR A 1 95 ? 18.567 5.475 1.404 1.00 70.25 95 THR A C 1
ATOM 765 O O . THR A 1 95 ? 19.127 5.946 0.420 1.00 70.25 95 THR A O 1
ATOM 768 N N . GLU A 1 96 ? 18.949 5.767 2.649 1.00 65.56 96 GLU A N 1
ATOM 769 C CA . GLU A 1 96 ? 20.090 6.645 2.943 1.00 65.56 96 GLU A CA 1
ATOM 770 C C . GLU A 1 96 ? 21.439 5.998 2.593 1.00 65.56 96 GLU A C 1
ATOM 772 O O . GLU A 1 96 ? 22.387 6.705 2.262 1.00 65.56 96 G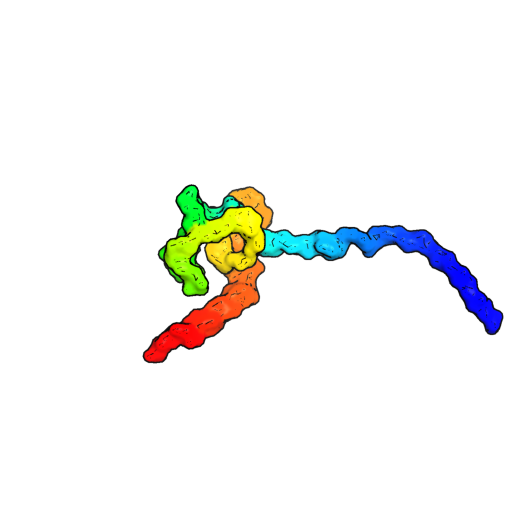LU A O 1
ATOM 777 N N . MET A 1 97 ? 21.537 4.664 2.623 1.00 59.72 97 MET A N 1
ATOM 778 C CA . MET A 1 97 ? 22.761 3.945 2.245 1.00 59.72 97 MET A CA 1
ATOM 779 C C . MET A 1 97 ? 22.912 3.754 0.727 1.00 59.72 97 MET A C 1
ATOM 781 O O . MET A 1 97 ? 24.030 3.565 0.252 1.00 59.72 97 MET A O 1
ATOM 785 N N . GLU A 1 98 ? 21.814 3.803 -0.032 1.00 57.25 98 GLU A N 1
ATOM 786 C CA . GLU A 1 98 ? 21.791 3.628 -1.495 1.00 57.25 98 GLU A CA 1
ATOM 787 C C . GLU A 1 98 ? 21.925 4.945 -2.287 1.00 57.25 98 GLU A C 1
ATOM 789 O O . GLU A 1 98 ? 22.040 4.915 -3.513 1.00 57.25 98 GLU A O 1
ATOM 794 N N . ALA A 1 99 ? 21.955 6.104 -1.620 1.00 50.72 99 ALA A N 1
ATOM 795 C CA . ALA A 1 99 ? 22.201 7.390 -2.273 1.00 50.72 99 ALA A CA 1
ATOM 796 C C . ALA A 1 99 ? 23.712 7.598 -2.538 1.00 50.72 99 ALA A C 1
ATOM 798 O O . ALA A 1 99 ? 24.502 7.578 -1.588 1.00 50.72 99 ALA A O 1
ATOM 799 N N . PRO A 1 100 ? 24.159 7.809 -3.795 1.00 53.72 100 PRO A N 1
ATOM 800 C CA . PRO A 1 100 ? 25.549 8.172 -4.063 1.00 53.72 100 PRO A CA 1
ATOM 801 C C . PRO A 1 100 ? 25.862 9.550 -3.455 1.00 53.72 100 PRO A C 1
ATOM 803 O O . PRO A 1 100 ? 25.032 10.457 -3.521 1.00 53.72 100 PRO A O 1
ATOM 806 N N . ARG A 1 101 ? 27.050 9.676 -2.847 1.00 48.03 101 ARG A N 1
ATOM 807 C CA . ARG A 1 101 ? 27.589 10.949 -2.334 1.00 48.03 101 ARG A CA 1
ATOM 808 C C . ARG A 1 101 ? 27.890 11.933 -3.457 1.00 48.03 101 ARG A C 1
ATOM 810 O O . ARG A 1 101 ? 28.306 11.458 -4.537 1.00 48.03 101 ARG A O 1
#

Foldseek 3Di:
DDDDDDDDDPPDPPDVPVPPDPPLWDFQLQFPQQDPVQAGVCQLVCVQVVDHNRDRDDRGDTHQDQQGQGDPPDPDRDHSCRSCVVVVVVSVVVVVVPDDD

Secondary structure (DSSP, 8-state):
-------------SSTTTTS-GGG-B-STTBTTB-TTS-BHHHHTTS-TTS-TT----SSS-B--TT--B-TT-S----HHHH-HHHHHHHHHHHHHSS--